Protein AF-W6QEH9-F1 (afdb_monomer)

Foldseek 3Di:
DDDDDDDDPPPVPPPPPPCPVVNVLVCQLPVVCVVVVVVLVVCCVPPVVCSVVSVVVSVVVSVVSSVVVVVVVVVVVVVVVVVVVVVVVVVVVVVVVVVVVVVPDVVVVPPPDDDDDDDDDDDDDD

Secondary structure (DSSP, 8-state):
-----------------PPPHHHHHHHHHHTTTHHHHHHHHHHHHH-TTTHHHHHHHHHHHHHHHHHHHHHHHHHHHHHHHHHHHHHHHHHHHHHHHHHHHHHT-GGGTTSS--------------

Nearest PDB structures (foldseek):
  6pqv-assembly1_S  TM=7.126E-01  e=3.609E+00  Escherichia coli
  6wnq-assembly1_S  TM=7.109E-01  e=4.399E+00  Escherichia coli
  6oqv-assembly1_S  TM=6.768E-01  e=6.120E+00  Escherichia coli
  8dbp-assembly1_S  TM=7.067E-01  e=6.538E+00  Escherichia coli

pLDDT: mean 73.91, std 20.24, range [36.34, 98.0]

Sequence (126 aa):
MDSLNSSLDQEKQGEQSCPSIEVIRYALATEPFQPILKVLADLERDDPKFLFPAARLVGFYRRLWESCVSKHIDLQKIEQSNEILKEAGMYLRKERDGLQLYHNNPNLAGFTDVVREENTTSGDAV

Organism: Penicillium roqueforti (strain FM164) (NCBI:txid1365484)

Structure (mmCIF, N/CA/C/O backbone):
data_AF-W6QEH9-F1
#
_entry.id   AF-W6QEH9-F1
#
loop_
_atom_site.group_PDB
_atom_site.id
_atom_site.type_symbol
_atom_site.label_atom_id
_atom_site.label_alt_id
_atom_site.label_comp_id
_atom_site.label_asym_id
_atom_site.label_entity_id
_atom_site.label_seq_id
_atom_site.pdbx_PDB_ins_code
_atom_site.Cartn_x
_atom_site.Cartn_y
_atom_site.Cartn_z
_atom_site.occupancy
_atom_site.B_iso_or_equiv
_atom_site.auth_seq_id
_atom_site.auth_comp_id
_atom_site.auth_asym_id
_atom_site.auth_atom_id
_atom_site.pdbx_PDB_model_num
ATOM 1 N N . MET A 1 1 ? 11.772 -61.094 22.244 1.00 50.75 1 MET A N 1
ATOM 2 C CA . MET A 1 1 ? 11.442 -60.812 20.835 1.00 50.75 1 MET A CA 1
ATOM 3 C C . MET A 1 1 ? 10.027 -61.340 20.694 1.00 50.75 1 MET A C 1
ATOM 5 O O . MET A 1 1 ? 9.845 -62.515 20.954 1.00 50.75 1 MET A O 1
ATOM 9 N N . ASP A 1 2 ? 8.988 -60.510 20.663 1.00 40.06 2 ASP A N 1
ATOM 10 C CA . ASP A 1 2 ? 8.793 -59.448 19.677 1.00 40.06 2 ASP A CA 1
ATOM 11 C C . ASP A 1 2 ? 8.133 -58.173 20.219 1.00 40.06 2 ASP A C 1
ATOM 13 O O . ASP A 1 2 ? 7.503 -58.147 21.275 1.00 40.06 2 ASP A O 1
ATOM 17 N N . SER A 1 3 ? 8.397 -57.108 19.469 1.00 45.34 3 SER A N 1
ATOM 18 C CA . SER A 1 3 ? 8.263 -55.691 19.776 1.00 45.34 3 SER A CA 1
ATOM 19 C C . SER A 1 3 ? 6.838 -55.183 19.988 1.00 45.34 3 SER A C 1
ATOM 21 O O . SER A 1 3 ? 5.923 -55.473 19.221 1.00 45.34 3 SER A O 1
ATOM 23 N N . LEU A 1 4 ? 6.711 -54.288 20.969 1.00 56.25 4 LEU A N 1
ATOM 24 C CA . LEU A 1 4 ? 5.639 -53.303 21.071 1.00 56.25 4 LEU A CA 1
ATOM 25 C C . LEU A 1 4 ? 5.919 -52.160 20.080 1.00 56.25 4 LEU A C 1
ATOM 27 O O . LEU A 1 4 ? 6.826 -51.365 20.307 1.00 56.25 4 LEU A O 1
ATOM 31 N N . ASN A 1 5 ? 5.123 -52.049 19.021 1.00 49.16 5 ASN A N 1
ATOM 32 C CA . ASN A 1 5 ? 4.934 -50.794 18.284 1.00 49.16 5 ASN A CA 1
ATOM 33 C C . ASN A 1 5 ? 3.529 -50.311 18.681 1.00 49.16 5 ASN A C 1
ATOM 35 O O . ASN A 1 5 ? 2.544 -50.890 18.241 1.00 49.16 5 ASN A O 1
ATOM 39 N N . SER A 1 6 ? 3.348 -49.505 19.729 1.00 47.09 6 SER A N 1
ATOM 40 C CA . SER A 1 6 ? 3.621 -48.064 19.848 1.00 47.09 6 SER A CA 1
ATOM 41 C C . SER A 1 6 ? 3.052 -47.227 18.700 1.00 47.09 6 SER A C 1
ATOM 43 O O . SER A 1 6 ? 3.647 -47.152 17.631 1.00 47.09 6 SER A O 1
ATOM 45 N N . SER A 1 7 ? 1.901 -46.617 19.007 1.00 51.28 7 SER A N 1
ATOM 46 C CA . SER A 1 7 ? 1.403 -45.294 18.605 1.00 51.28 7 SER A CA 1
ATOM 47 C C . SER A 1 7 ? 1.867 -44.752 17.249 1.00 51.28 7 SER A C 1
ATOM 49 O O . SER A 1 7 ? 3.006 -44.323 17.069 1.00 51.28 7 SER A O 1
ATOM 51 N N . LEU A 1 8 ? 0.909 -44.676 16.326 1.00 43.38 8 LEU A N 1
ATOM 52 C CA . LEU A 1 8 ? 0.911 -43.675 15.269 1.00 43.38 8 LEU A CA 1
ATOM 53 C C . LEU A 1 8 ? -0.433 -42.946 15.321 1.00 43.38 8 LEU A C 1
ATOM 55 O O . LEU A 1 8 ? -1.296 -43.130 14.464 1.00 43.38 8 LEU A O 1
ATOM 59 N N . ASP A 1 9 ? -0.609 -42.136 16.361 1.00 40.78 9 ASP A N 1
ATOM 60 C CA . ASP A 1 9 ? -1.584 -41.054 16.333 1.00 40.78 9 ASP A CA 1
ATOM 61 C C . ASP A 1 9 ? -1.123 -40.064 15.258 1.00 40.78 9 ASP A C 1
ATOM 63 O O . ASP A 1 9 ? -0.258 -39.216 15.471 1.00 40.78 9 ASP A O 1
ATOM 67 N N . GLN A 1 10 ? -1.659 -40.216 14.046 1.00 44.00 10 GLN A N 1
ATOM 68 C CA . GLN A 1 10 ? -1.578 -39.181 13.024 1.00 44.00 10 GLN A CA 1
ATOM 69 C C . GLN A 1 10 ? -2.547 -38.058 13.393 1.00 44.00 10 GLN A C 1
ATOM 71 O O . GLN A 1 10 ? -3.592 -37.878 12.769 1.00 44.00 10 GLN A O 1
ATOM 76 N N . GLU A 1 11 ? -2.184 -37.266 14.396 1.00 41.78 11 GLU A N 1
ATOM 77 C CA . GLU A 1 11 ? -2.742 -35.933 14.552 1.00 41.78 11 GLU A CA 1
ATOM 78 C C . GLU A 1 11 ? -2.072 -35.039 13.503 1.00 41.78 11 GLU A C 1
ATOM 80 O O . GLU A 1 11 ? -1.037 -34.407 13.716 1.00 41.78 11 GLU A O 1
ATOM 85 N N . LYS A 1 12 ? -2.636 -35.055 12.292 1.00 44.97 12 LYS A N 1
ATOM 86 C CA . LYS A 1 12 ? -2.311 -34.086 11.250 1.00 44.97 12 LYS A CA 1
ATOM 87 C C . LYS A 1 12 ? -2.861 -32.738 11.715 1.00 44.97 12 LYS A C 1
ATOM 89 O O . LYS A 1 12 ? -3.975 -32.356 11.363 1.00 44.97 12 LYS A O 1
ATOM 94 N N . GLN A 1 13 ? -2.083 -32.026 12.524 1.00 38.41 13 GLN A N 1
ATOM 95 C CA . GLN A 1 13 ? -2.323 -30.616 12.772 1.00 38.41 13 GLN A CA 1
ATOM 96 C C . GLN A 1 13 ? -2.155 -29.893 11.438 1.00 38.41 13 GLN A C 1
ATOM 98 O O . GLN A 1 13 ? -1.055 -29.670 10.937 1.00 38.41 13 GLN A O 1
ATOM 103 N N . GLY A 1 14 ? -3.290 -29.567 10.825 1.00 39.75 14 GLY A N 1
ATOM 104 C CA . GLY A 1 14 ? -3.376 -28.435 9.928 1.00 39.75 14 GLY A CA 1
ATOM 105 C C . GLY A 1 14 ? -3.151 -27.184 10.761 1.00 39.75 14 GLY A C 1
ATOM 106 O O . GLY A 1 14 ? -4.101 -26.474 11.075 1.00 39.75 14 GLY A O 1
ATOM 107 N N . GLU A 1 15 ? -1.898 -26.912 11.120 1.00 44.50 15 GLU A N 1
ATOM 108 C CA . GLU A 1 15 ? -1.474 -25.546 11.369 1.00 44.50 15 GLU A CA 1
ATOM 109 C C . GLU A 1 15 ? -1.628 -24.822 10.032 1.00 44.50 15 GLU A C 1
ATOM 111 O O . GLU A 1 15 ? -0.713 -24.728 9.213 1.00 44.50 15 GLU A O 1
ATOM 116 N N . GLN A 1 16 ? -2.832 -24.302 9.798 1.00 53.97 16 GLN A N 1
ATOM 117 C CA . GLN A 1 16 ? -2.996 -23.096 9.014 1.00 53.97 16 GLN A CA 1
ATOM 118 C C . GLN A 1 16 ? -2.260 -22.012 9.805 1.00 53.97 16 GLN A C 1
ATOM 120 O O . GLN A 1 16 ? -2.852 -21.257 10.572 1.00 53.97 16 GLN A O 1
ATOM 125 N N . SER A 1 17 ? -0.931 -22.016 9.685 1.00 46.88 17 SER A N 1
ATOM 126 C CA . SER A 1 17 ? -0.073 -20.964 10.185 1.00 46.88 17 SER A CA 1
ATOM 127 C C . SER A 1 17 ? -0.605 -19.695 9.544 1.00 46.88 17 SER A C 1
ATOM 129 O O . SER A 1 17 ? -0.523 -19.529 8.323 1.00 46.88 17 SER A O 1
ATOM 131 N N . CYS A 1 18 ? -1.247 -18.844 10.350 1.00 46.81 18 CYS A N 1
ATOM 132 C CA . CYS A 1 18 ? -1.524 -17.477 9.954 1.00 46.81 18 CYS A CA 1
ATOM 133 C C . CYS A 1 18 ? -0.202 -16.953 9.399 1.00 46.81 18 CYS A C 1
ATOM 135 O O . CYS A 1 18 ? 0.772 -16.943 10.161 1.00 46.81 18 CYS A O 1
ATOM 137 N N . PRO A 1 19 ? -0.117 -16.593 8.102 1.00 56.16 19 PRO A N 1
ATOM 138 C CA . PRO A 1 19 ? 1.123 -16.069 7.569 1.00 56.16 19 PRO A CA 1
ATOM 139 C C . PRO A 1 19 ? 1.521 -14.940 8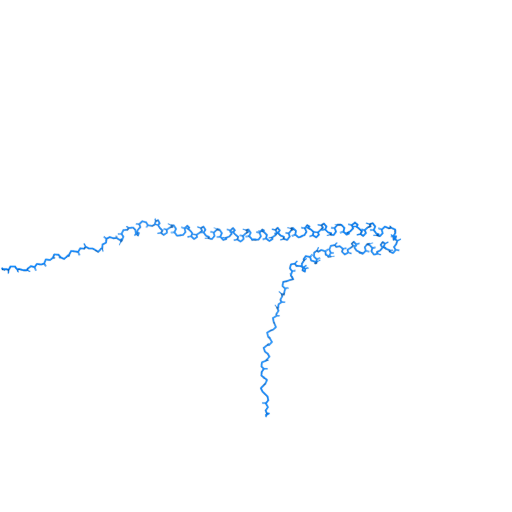.505 1.00 56.16 19 PRO A C 1
ATOM 141 O O . PRO A 1 19 ? 0.701 -14.066 8.808 1.00 56.16 19 PRO A O 1
ATOM 144 N N . SER A 1 20 ? 2.725 -15.038 9.072 1.00 68.94 20 SER A N 1
ATOM 145 C CA . SER A 1 20 ? 3.173 -14.061 10.054 1.00 68.94 20 SER A CA 1
ATOM 146 C C . SER A 1 20 ? 2.953 -12.667 9.461 1.00 68.94 20 SER A C 1
ATOM 148 O O . SER A 1 20 ? 3.039 -12.477 8.245 1.00 68.94 20 SER A O 1
ATOM 150 N N . ILE A 1 21 ? 2.641 -11.667 10.290 1.00 64.94 21 ILE A N 1
ATOM 151 C CA . ILE A 1 21 ? 2.417 -10.287 9.812 1.00 64.94 21 ILE A CA 1
ATOM 152 C C . ILE A 1 21 ? 3.577 -9.831 8.902 1.00 64.94 21 ILE A C 1
ATOM 154 O O . ILE A 1 21 ? 3.403 -9.012 8.010 1.00 64.94 21 ILE A O 1
ATOM 158 N N . GLU A 1 22 ? 4.773 -10.381 9.098 1.00 65.25 22 GLU A N 1
ATOM 159 C CA . GLU A 1 22 ? 5.947 -10.200 8.250 1.00 65.25 22 GLU A CA 1
ATOM 160 C C . GLU A 1 22 ? 5.823 -10.805 6.843 1.00 65.25 22 GLU A C 1
ATOM 162 O O . GLU A 1 22 ? 6.160 -10.128 5.878 1.00 65.25 22 GLU A O 1
ATOM 167 N N . VAL A 1 23 ? 5.259 -12.006 6.701 1.00 70.12 23 VAL A N 1
ATOM 168 C CA . VAL A 1 23 ? 4.935 -12.623 5.402 1.00 70.12 23 VAL A CA 1
ATOM 169 C C . VAL A 1 23 ? 3.852 -11.830 4.671 1.00 70.12 23 VAL A C 1
ATOM 171 O O . VAL A 1 23 ? 3.992 -11.575 3.477 1.00 70.12 23 VAL A O 1
ATOM 174 N N . ILE A 1 24 ? 2.817 -11.363 5.378 1.00 69.19 24 ILE A N 1
ATOM 175 C CA . ILE A 1 24 ? 1.772 -10.505 4.790 1.00 69.19 24 ILE A CA 1
ATOM 176 C C . ILE A 1 24 ? 2.375 -9.166 4.340 1.00 69.19 24 ILE A C 1
ATOM 178 O O . ILE A 1 24 ? 2.141 -8.729 3.215 1.00 69.19 24 ILE A O 1
ATOM 182 N N . ARG A 1 25 ? 3.211 -8.535 5.177 1.00 66.12 25 ARG A N 1
ATOM 183 C CA . ARG A 1 25 ? 3.943 -7.304 4.825 1.00 66.12 25 ARG 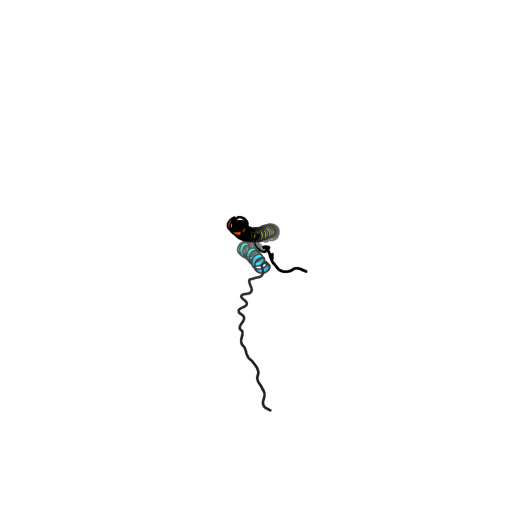A CA 1
ATOM 184 C C . ARG A 1 25 ? 4.829 -7.501 3.601 1.00 66.12 25 ARG A C 1
ATOM 186 O O . ARG A 1 25 ? 4.840 -6.643 2.726 1.00 66.12 25 ARG A O 1
ATOM 193 N N . TYR A 1 26 ? 5.552 -8.615 3.532 1.00 68.31 26 TYR A N 1
ATOM 194 C CA . TYR A 1 26 ? 6.443 -8.921 2.420 1.00 68.31 26 TYR A CA 1
ATOM 195 C C . TYR A 1 26 ? 5.671 -9.179 1.120 1.00 68.31 26 TYR A C 1
ATOM 197 O O . TYR A 1 26 ? 6.030 -8.622 0.083 1.00 68.31 26 TYR A O 1
ATOM 205 N N . ALA A 1 27 ? 4.582 -9.950 1.168 1.00 66.31 27 ALA A N 1
ATOM 206 C CA . ALA A 1 27 ? 3.721 -10.199 0.012 1.00 66.31 27 ALA A CA 1
ATOM 207 C C . ALA A 1 27 ? 3.111 -8.891 -0.524 1.00 66.31 27 ALA A C 1
ATOM 209 O O . ALA A 1 27 ? 3.294 -8.557 -1.693 1.00 66.31 27 ALA A O 1
ATOM 210 N N . LEU A 1 28 ? 2.523 -8.075 0.359 1.00 63.53 28 LEU A N 1
ATOM 211 C CA . LEU A 1 28 ? 1.969 -6.760 0.013 1.00 63.53 28 LEU A CA 1
ATOM 212 C C . LEU A 1 28 ? 3.029 -5.749 -0.461 1.00 63.53 28 LEU A C 1
ATOM 214 O O . LEU A 1 28 ? 2.694 -4.760 -1.111 1.00 63.53 28 LEU A O 1
ATOM 218 N N . ALA A 1 29 ? 4.303 -5.950 -0.123 1.00 64.50 29 ALA A N 1
ATOM 219 C CA . ALA A 1 29 ? 5.404 -5.092 -0.557 1.00 64.50 29 ALA A CA 1
ATOM 220 C C . ALA A 1 29 ? 6.039 -5.536 -1.882 1.00 64.50 29 ALA A C 1
ATOM 222 O O . ALA A 1 29 ? 6.661 -4.718 -2.555 1.00 64.50 29 ALA A O 1
ATOM 223 N N . THR A 1 30 ? 5.914 -6.808 -2.265 1.00 66.88 30 THR A N 1
ATOM 224 C CA . THR A 1 30 ? 6.609 -7.374 -3.435 1.00 66.88 30 THR A CA 1
ATOM 225 C C . THR A 1 30 ? 5.691 -7.647 -4.619 1.00 66.88 30 THR A C 1
ATOM 227 O O . THR A 1 30 ? 6.134 -7.499 -5.759 1.00 66.88 30 THR A O 1
ATOM 230 N N . GLU A 1 31 ? 4.421 -7.976 -4.384 1.00 76.06 31 GLU A N 1
ATOM 231 C CA . GLU A 1 31 ? 3.412 -8.177 -5.430 1.00 76.06 31 GLU A CA 1
ATOM 232 C C . GLU A 1 31 ? 3.139 -6.906 -6.267 1.00 76.06 31 GLU A C 1
ATOM 234 O O . GLU A 1 31 ? 3.183 -6.994 -7.498 1.00 76.06 31 GLU A O 1
ATOM 239 N N . PRO A 1 32 ? 2.982 -5.695 -5.683 1.00 78.62 32 PRO A N 1
ATOM 240 C CA . PRO A 1 32 ? 2.647 -4.493 -6.460 1.00 78.62 32 PRO A CA 1
ATOM 241 C C . PRO A 1 32 ? 3.772 -4.031 -7.391 1.00 78.62 32 PRO A C 1
ATOM 243 O O . PRO A 1 32 ? 3.538 -3.301 -8.353 1.00 78.62 32 PRO A O 1
ATOM 246 N N . PHE A 1 33 ? 5.009 -4.437 -7.099 1.00 85.88 33 PHE A N 1
ATOM 247 C CA . PHE A 1 33 ? 6.201 -3.981 -7.808 1.00 85.88 33 PHE A CA 1
ATOM 248 C C . PHE A 1 33 ? 6.622 -4.924 -8.937 1.00 85.88 33 PHE A C 1
ATOM 250 O O . PHE A 1 33 ? 7.469 -4.540 -9.741 1.00 85.88 33 PHE A O 1
ATOM 257 N N . GLN A 1 34 ? 6.021 -6.114 -9.062 1.00 89.12 34 GLN A N 1
ATOM 258 C CA . GLN A 1 34 ? 6.356 -7.071 -10.128 1.00 89.12 34 GLN A CA 1
ATOM 259 C C . GLN A 1 34 ? 6.339 -6.452 -11.540 1.00 89.12 34 GLN A C 1
ATOM 261 O O . GLN A 1 34 ? 7.306 -6.657 -12.280 1.00 89.12 34 GLN A O 1
ATOM 266 N N . PRO A 1 35 ? 5.334 -5.638 -11.931 1.00 91.69 35 PRO A N 1
ATOM 267 C CA . PRO A 1 35 ? 5.320 -5.025 -13.259 1.00 91.69 35 PRO A CA 1
ATOM 268 C C . PRO A 1 35 ? 6.493 -4.065 -13.474 1.00 91.69 35 PR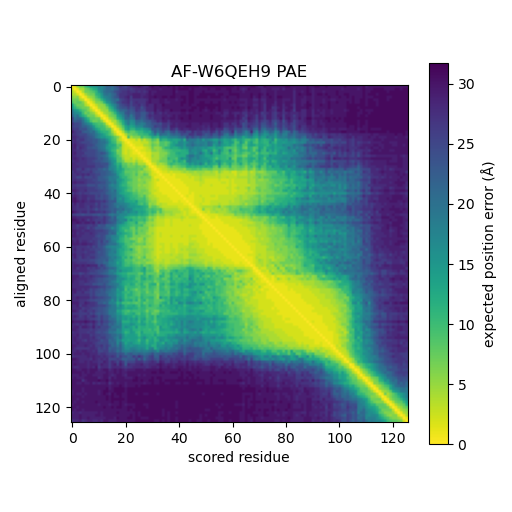O A C 1
ATOM 270 O O . PRO A 1 35 ? 7.112 -4.066 -14.533 1.00 91.69 35 PRO A O 1
ATOM 273 N N . ILE A 1 36 ? 6.835 -3.271 -12.456 1.00 89.94 36 ILE A N 1
ATOM 274 C CA . ILE A 1 36 ? 7.905 -2.272 -12.547 1.00 89.94 36 ILE A CA 1
ATOM 275 C C . ILE A 1 36 ? 9.282 -2.937 -12.599 1.00 89.94 36 ILE A C 1
ATOM 277 O O . ILE A 1 36 ? 10.162 -2.467 -13.311 1.00 89.94 36 ILE A O 1
ATOM 281 N N . LEU A 1 37 ? 9.461 -4.058 -11.894 1.00 89.06 37 LEU A N 1
ATOM 282 C CA . LEU A 1 37 ? 10.690 -4.848 -11.941 1.00 89.06 37 LEU A CA 1
ATOM 283 C C . LEU A 1 37 ? 10.900 -5.463 -13.326 1.00 89.06 37 LEU A C 1
ATOM 285 O O . LEU A 1 37 ? 12.021 -5.464 -13.827 1.00 89.06 37 LEU A O 1
ATOM 289 N N . LYS A 1 38 ? 9.821 -5.913 -13.975 1.00 91.81 38 LYS A N 1
ATOM 290 C CA . LYS A 1 38 ? 9.874 -6.384 -15.361 1.00 91.81 38 LYS A CA 1
ATOM 291 C C . LYS A 1 38 ? 10.260 -5.262 -16.329 1.00 91.81 38 LYS A C 1
ATOM 293 O O . LYS A 1 38 ? 11.150 -5.458 -17.144 1.00 91.81 38 LYS A O 1
ATOM 298 N N . VAL A 1 39 ? 9.669 -4.074 -16.177 1.00 91.81 39 VAL A N 1
ATOM 299 C CA . VAL A 1 39 ? 10.031 -2.894 -16.984 1.00 91.81 39 VAL A CA 1
ATOM 300 C C . VAL A 1 39 ? 11.497 -2.504 -16.785 1.00 91.81 39 VAL A C 1
ATOM 302 O O . VAL A 1 39 ? 12.155 -2.129 -17.748 1.00 91.81 39 VAL A O 1
ATOM 305 N N . LEU A 1 40 ? 12.038 -2.612 -15.567 1.00 92.31 40 LEU A N 1
ATOM 306 C CA . LEU A 1 40 ? 13.464 -2.376 -15.323 1.00 92.31 40 LEU A CA 1
ATOM 307 C C . LEU A 1 40 ? 14.356 -3.416 -16.016 1.00 92.31 40 LEU A C 1
ATOM 309 O O . LEU A 1 40 ? 15.393 -3.038 -16.550 1.00 92.31 40 LEU A O 1
ATOM 313 N N . ALA A 1 41 ? 13.954 -4.689 -16.039 1.00 91.81 41 ALA A N 1
ATOM 314 C CA . ALA A 1 41 ? 14.687 -5.739 -16.749 1.00 91.81 41 ALA A CA 1
ATOM 315 C C . ALA A 1 41 ? 14.651 -5.542 -18.277 1.00 91.81 41 ALA A C 1
ATOM 317 O O . ALA A 1 41 ? 15.664 -5.720 -18.950 1.00 91.81 41 ALA A O 1
ATOM 318 N N . ASP A 1 42 ? 13.508 -5.121 -18.824 1.00 93.69 42 ASP A N 1
ATOM 319 C CA . ASP A 1 42 ? 13.389 -4.769 -20.243 1.00 93.69 42 ASP A CA 1
ATOM 320 C C . ASP A 1 42 ? 14.235 -3.519 -20.569 1.00 93.69 42 ASP A C 1
ATOM 322 O O . ASP A 1 42 ? 14.949 -3.489 -21.569 1.00 93.69 42 ASP A O 1
ATOM 326 N N . LEU A 1 43 ? 14.246 -2.521 -19.677 1.00 92.81 43 LEU A N 1
ATOM 327 C CA . LEU A 1 43 ? 15.055 -1.305 -19.807 1.00 92.81 43 LEU A CA 1
ATOM 328 C C . LEU A 1 43 ? 16.564 -1.583 -19.743 1.00 92.81 43 LEU A C 1
ATOM 330 O O . LEU A 1 43 ? 17.323 -0.948 -20.468 1.00 92.81 43 LEU A O 1
ATOM 334 N N . GLU A 1 44 ? 17.014 -2.528 -18.914 1.00 91.44 44 GLU A N 1
ATOM 335 C CA . GLU A 1 44 ? 18.415 -2.972 -18.882 1.00 91.44 44 GLU A CA 1
ATOM 336 C C . GLU A 1 44 ? 18.878 -3.503 -20.245 1.00 91.44 44 GLU A C 1
ATOM 338 O O . GLU A 1 44 ? 20.016 -3.254 -20.650 1.00 91.44 44 GLU A O 1
ATOM 343 N N . ARG A 1 45 ? 17.989 -4.193 -20.969 1.00 91.69 45 ARG A N 1
ATOM 344 C CA . ARG A 1 45 ? 18.277 -4.760 -22.289 1.00 91.69 45 ARG A CA 1
ATOM 345 C C . ARG A 1 45 ? 18.179 -3.726 -23.413 1.00 91.69 45 ARG A C 1
ATOM 347 O O . ARG A 1 45 ? 19.008 -3.748 -24.320 1.00 91.69 45 ARG A O 1
ATOM 354 N N . ASP A 1 46 ? 17.168 -2.862 -23.366 1.00 92.19 46 ASP A N 1
ATOM 355 C CA . ASP A 1 46 ? 16.806 -1.994 -24.489 1.00 92.19 46 ASP A CA 1
ATOM 356 C C . ASP A 1 46 ? 17.470 -0.599 -24.403 1.00 92.19 46 ASP A C 1
ATOM 358 O O . ASP A 1 46 ? 17.857 -0.045 -25.432 1.00 92.19 46 ASP A O 1
ATOM 362 N N . ASP A 1 47 ? 17.652 -0.034 -23.199 1.00 90.25 47 ASP A N 1
ATOM 363 C CA . ASP A 1 47 ? 18.350 1.245 -22.978 1.00 90.25 47 ASP A CA 1
ATOM 364 C C . ASP A 1 47 ? 19.003 1.328 -21.573 1.00 90.25 47 ASP A C 1
ATOM 366 O O . ASP A 1 47 ? 18.469 1.951 -20.638 1.00 90.25 47 ASP A O 1
ATOM 370 N N . PRO A 1 48 ? 20.206 0.746 -21.398 1.00 89.06 48 PRO A N 1
ATOM 371 C CA . PRO A 1 48 ? 20.860 0.648 -20.092 1.00 89.06 48 PRO A CA 1
ATOM 372 C C . PRO A 1 48 ? 21.265 2.007 -19.500 1.00 89.06 48 PRO A C 1
ATOM 374 O O . PRO A 1 48 ? 21.584 2.094 -18.311 1.00 89.06 48 PR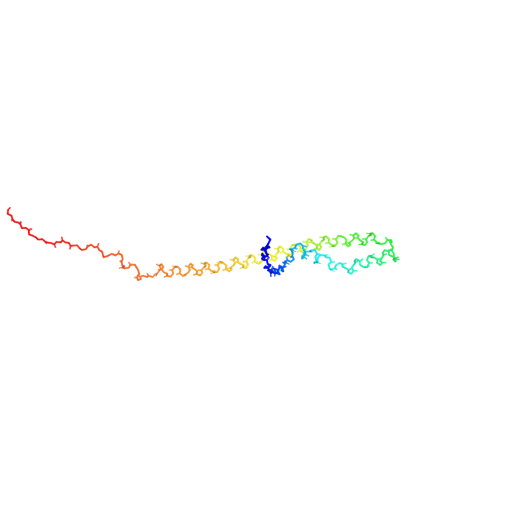O A O 1
ATOM 377 N N . LYS A 1 49 ? 21.230 3.096 -20.281 1.00 92.62 49 LYS A N 1
ATOM 378 C CA . LYS A 1 49 ? 21.602 4.441 -19.819 1.00 92.62 49 LYS A CA 1
ATOM 379 C C . LYS A 1 49 ? 20.692 4.941 -18.695 1.00 92.62 49 LYS A C 1
ATOM 381 O O . LYS A 1 49 ? 21.138 5.703 -17.834 1.00 92.62 49 LYS A O 1
ATOM 386 N N . PHE A 1 50 ? 19.430 4.513 -18.692 1.00 88.38 50 PHE A N 1
ATOM 387 C CA . PHE A 1 50 ? 18.429 4.948 -17.717 1.00 88.38 50 PHE A CA 1
ATOM 388 C C . PHE A 1 50 ? 18.151 3.928 -16.616 1.00 88.38 50 PHE A C 1
ATOM 390 O O . PHE A 1 50 ? 17.469 4.272 -15.648 1.00 88.38 50 PHE A O 1
ATOM 397 N N . LEU A 1 51 ? 18.716 2.722 -16.706 1.00 92.50 51 LEU A N 1
ATOM 398 C CA . LEU A 1 51 ? 18.498 1.656 -15.731 1.00 92.50 51 LEU A CA 1
ATOM 399 C C . LEU A 1 51 ? 18.800 2.118 -14.306 1.00 92.50 51 LEU A C 1
ATOM 401 O O . LEU A 1 51 ? 17.968 1.975 -13.415 1.00 92.50 51 LEU A O 1
ATOM 405 N N . PHE A 1 52 ? 19.973 2.712 -14.085 1.00 90.75 52 PHE A N 1
ATOM 406 C CA . PHE A 1 52 ? 20.386 3.122 -12.746 1.00 90.75 52 PHE A CA 1
ATOM 407 C C . PHE A 1 52 ? 19.511 4.256 -12.167 1.00 90.75 52 PHE A C 1
ATOM 409 O O . PHE A 1 52 ? 19.028 4.110 -11.040 1.00 90.75 52 PHE A O 1
ATOM 416 N N . PRO A 1 53 ? 19.227 5.355 -12.899 1.00 93.62 53 PRO A N 1
ATOM 417 C CA . PRO A 1 53 ? 18.243 6.349 -12.465 1.00 93.62 53 PRO A CA 1
ATOM 418 C C . PRO A 1 53 ? 16.850 5.767 -12.179 1.00 93.62 53 PRO A C 1
ATOM 420 O O . PRO A 1 53 ? 16.253 6.095 -11.151 1.00 93.62 53 PRO A O 1
ATOM 423 N N . ALA A 1 54 ? 16.347 4.884 -13.046 1.00 92.38 54 ALA A N 1
ATOM 424 C CA . ALA A 1 54 ? 15.027 4.278 -12.904 1.00 92.38 54 ALA A CA 1
ATOM 425 C C . ALA A 1 54 ? 14.966 3.325 -11.700 1.00 92.38 54 ALA A C 1
ATOM 427 O O . ALA A 1 54 ? 14.072 3.442 -10.861 1.00 92.38 54 ALA A O 1
ATOM 428 N N . ALA A 1 55 ? 15.960 2.450 -11.542 1.00 92.56 55 ALA A N 1
ATOM 429 C CA . ALA A 1 55 ? 16.074 1.544 -10.402 1.00 92.56 55 ALA A CA 1
ATOM 430 C C . ALA A 1 55 ? 16.194 2.312 -9.078 1.00 92.56 55 ALA A C 1
ATOM 432 O O . ALA A 1 55 ? 15.575 1.940 -8.079 1.00 92.56 55 ALA A O 1
ATOM 433 N N . ARG A 1 56 ? 16.930 3.432 -9.067 1.00 94.75 56 ARG A N 1
ATOM 434 C CA . ARG A 1 56 ? 17.036 4.306 -7.892 1.00 94.75 56 ARG A CA 1
ATOM 435 C C . ARG A 1 56 ? 15.683 4.915 -7.515 1.00 94.75 56 ARG A C 1
ATOM 437 O O . ARG A 1 56 ? 15.347 4.941 -6.331 1.00 94.75 56 ARG A O 1
ATOM 444 N N . LEU A 1 57 ? 14.902 5.370 -8.495 1.00 94.00 57 LEU A N 1
ATOM 445 C CA . LEU A 1 57 ? 13.558 5.906 -8.264 1.00 94.00 57 LEU A CA 1
ATOM 446 C C . LEU A 1 57 ? 12.603 4.833 -7.723 1.00 94.00 57 LEU A C 1
ATOM 448 O O . LEU A 1 57 ? 11.937 5.057 -6.712 1.00 94.00 57 LEU A O 1
ATOM 452 N N . VAL A 1 58 ? 12.591 3.652 -8.346 1.00 91.50 58 VAL A N 1
ATOM 453 C CA . VAL A 1 58 ? 11.795 2.501 -7.892 1.00 91.50 58 VAL A CA 1
ATOM 454 C C . VAL A 1 58 ? 12.172 2.107 -6.463 1.00 91.50 58 VAL A C 1
ATOM 456 O O . VAL A 1 58 ? 11.293 1.864 -5.638 1.00 91.50 58 VAL A O 1
ATOM 459 N N . GLY A 1 59 ? 13.465 2.125 -6.127 1.00 91.38 59 GLY A N 1
ATOM 460 C CA . GLY A 1 59 ? 13.951 1.868 -4.773 1.00 91.38 59 GLY A CA 1
ATOM 461 C C . GLY A 1 59 ? 13.439 2.874 -3.735 1.00 91.38 59 GLY A C 1
ATOM 462 O O . GLY A 1 59 ? 13.071 2.474 -2.628 1.00 91.38 59 GLY A O 1
ATOM 463 N N . PHE A 1 60 ? 13.361 4.166 -4.074 1.00 92.38 60 PHE A N 1
ATOM 464 C CA . PHE A 1 60 ? 12.764 5.173 -3.187 1.00 92.38 60 PHE A CA 1
ATOM 465 C C . PHE A 1 60 ? 11.263 4.959 -3.002 1.00 92.38 60 PHE A C 1
ATOM 467 O O . PHE A 1 60 ? 10.776 4.991 -1.870 1.00 92.38 60 PHE A O 1
ATOM 474 N N . TYR A 1 61 ? 10.541 4.701 -4.093 1.00 90.38 61 TYR A N 1
ATO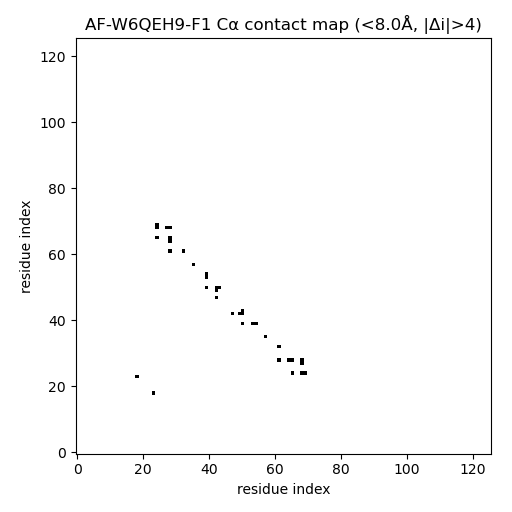M 475 C CA . TYR A 1 61 ? 9.101 4.468 -4.039 1.00 90.38 61 TYR A CA 1
ATOM 476 C C . TYR A 1 61 ? 8.758 3.219 -3.219 1.00 90.38 61 TYR A C 1
ATOM 478 O O . TYR A 1 61 ? 7.863 3.263 -2.378 1.00 90.38 61 TYR A O 1
ATOM 486 N N . ARG A 1 62 ? 9.536 2.141 -3.366 1.00 88.75 62 ARG A N 1
ATOM 487 C CA . ARG A 1 62 ? 9.375 0.921 -2.569 1.00 88.75 62 ARG A CA 1
ATOM 488 C C . ARG A 1 62 ? 9.511 1.177 -1.068 1.00 88.75 62 ARG A C 1
ATOM 490 O O . ARG A 1 62 ? 8.660 0.747 -0.299 1.00 88.75 62 ARG A O 1
ATOM 497 N N . ARG A 1 63 ? 10.533 1.926 -0.647 1.00 88.75 63 ARG A N 1
ATOM 498 C CA . ARG A 1 63 ? 10.734 2.266 0.775 1.00 88.75 63 ARG A CA 1
ATOM 499 C C . ARG A 1 63 ? 9.602 3.130 1.335 1.00 88.75 63 ARG A C 1
ATOM 501 O O . ARG A 1 63 ? 9.190 2.943 2.477 1.00 88.75 63 ARG A O 1
ATOM 508 N N . LEU A 1 64 ? 9.093 4.072 0.537 1.00 87.56 64 LEU A N 1
ATOM 509 C CA . LEU A 1 64 ? 7.935 4.888 0.909 1.00 87.56 64 LEU A CA 1
ATOM 510 C C . LEU A 1 64 ? 6.677 4.027 1.062 1.00 87.56 64 LEU A C 1
ATOM 512 O O . LEU A 1 64 ? 5.982 4.143 2.068 1.00 87.56 64 LEU A O 1
ATOM 516 N N . TRP A 1 65 ? 6.423 3.130 0.108 1.00 85.81 65 TRP A N 1
ATOM 517 C CA . TRP A 1 65 ? 5.316 2.178 0.166 1.00 85.81 65 TRP A CA 1
ATOM 518 C C . TRP A 1 65 ? 5.382 1.296 1.414 1.00 85.81 65 TRP A C 1
ATOM 520 O O . TRP A 1 65 ? 4.412 1.230 2.163 1.00 85.81 65 TRP A O 1
ATOM 530 N N . GLU A 1 66 ? 6.537 0.687 1.695 1.00 83.56 66 GLU A N 1
ATOM 531 C CA . GLU A 1 66 ? 6.749 -0.148 2.885 1.00 83.56 66 GLU A CA 1
ATOM 532 C C . GLU A 1 66 ? 6.481 0.631 4.188 1.00 83.56 66 GLU A C 1
ATOM 534 O O . GLU A 1 66 ? 5.843 0.109 5.106 1.00 83.56 66 GLU A O 1
ATOM 539 N N . SER A 1 67 ? 6.873 1.911 4.253 1.00 84.44 67 SER A N 1
ATOM 540 C CA . SER A 1 67 ? 6.559 2.787 5.392 1.00 84.44 67 SER A CA 1
ATOM 541 C C . SER A 1 67 ? 5.055 3.052 5.536 1.00 84.44 67 SER A C 1
ATOM 543 O O . SER A 1 67 ? 4.523 3.018 6.648 1.00 84.44 67 SER A O 1
ATOM 545 N N . CYS A 1 68 ? 4.352 3.290 4.427 1.00 82.56 68 CYS A N 1
ATOM 546 C CA . CYS A 1 68 ? 2.908 3.524 4.422 1.00 82.56 68 CYS A CA 1
ATOM 547 C C . CYS A 1 68 ? 2.109 2.264 4.790 1.00 82.56 68 CYS A C 1
ATOM 549 O O . CYS A 1 68 ? 1.181 2.348 5.594 1.00 82.56 68 CYS A O 1
ATOM 551 N N . VAL A 1 69 ? 2.487 1.096 4.262 1.00 81.19 69 VAL A N 1
ATOM 552 C CA . VAL A 1 69 ? 1.837 -0.189 4.572 1.00 81.19 69 VAL A CA 1
ATOM 553 C C . VAL A 1 69 ? 2.034 -0.562 6.040 1.00 81.19 69 VAL A C 1
ATOM 555 O O . VAL A 1 69 ? 1.086 -1.008 6.684 1.00 81.19 69 VAL A O 1
ATOM 558 N N . SER A 1 70 ? 3.221 -0.318 6.610 1.00 76.88 70 SER A N 1
ATOM 559 C CA . SER A 1 70 ? 3.451 -0.550 8.042 1.00 76.88 70 SER A CA 1
ATOM 560 C C . SER A 1 70 ? 2.505 0.287 8.905 1.00 76.88 70 SER A C 1
ATOM 562 O O . SER A 1 70 ? 1.829 -0.260 9.772 1.00 76.88 70 SER A O 1
ATOM 564 N N . LYS A 1 71 ? 2.384 1.591 8.617 1.00 80.88 71 LYS A N 1
ATOM 565 C CA . LYS A 1 71 ? 1.454 2.480 9.334 1.00 80.88 71 LYS A CA 1
ATOM 566 C C . LYS A 1 71 ? -0.000 2.042 9.180 1.00 80.88 71 LYS A C 1
ATOM 568 O O . LYS A 1 71 ? -0.763 2.163 10.129 1.00 80.88 71 LYS A O 1
ATOM 573 N N . HIS A 1 72 ? -0.389 1.540 8.007 1.00 83.00 72 HIS A N 1
ATOM 574 C CA . HIS A 1 72 ? -1.746 1.043 7.779 1.00 83.00 72 HIS A CA 1
ATOM 575 C C . HIS A 1 72 ? -2.066 -0.176 8.653 1.00 83.00 72 HIS A C 1
ATOM 577 O O . HIS A 1 72 ? -3.130 -0.226 9.265 1.00 83.00 72 HIS A O 1
ATOM 583 N N . ILE A 1 73 ? -1.133 -1.127 8.759 1.00 82.06 73 ILE A N 1
ATOM 584 C CA . ILE A 1 73 ? -1.292 -2.308 9.620 1.00 82.06 73 ILE A CA 1
ATOM 585 C C . ILE A 1 73 ? -1.371 -1.899 11.092 1.00 82.06 73 ILE A C 1
ATOM 587 O O . ILE A 1 73 ? -2.218 -2.410 11.822 1.00 82.06 73 ILE A O 1
ATOM 591 N N . ASP A 1 74 ? -0.524 -0.967 11.532 1.00 86.44 74 ASP A N 1
ATOM 592 C CA . ASP A 1 74 ? -0.568 -0.464 12.907 1.00 86.44 74 ASP A CA 1
ATOM 593 C C . ASP A 1 74 ? -1.897 0.242 13.201 1.00 86.44 74 ASP A C 1
ATOM 595 O O . ASP A 1 74 ? -2.499 0.014 14.248 1.00 86.44 74 ASP A O 1
ATOM 599 N N . LEU A 1 75 ? -2.406 1.028 12.248 1.00 88.19 75 LEU A N 1
ATOM 600 C CA . LEU A 1 75 ? -3.700 1.690 12.375 1.00 88.19 75 LEU A CA 1
ATOM 601 C C . LEU A 1 75 ? -4.850 0.677 12.464 1.00 88.19 75 LEU A C 1
ATOM 603 O O . LEU A 1 75 ? -5.714 0.828 13.323 1.00 88.19 75 LEU A O 1
ATOM 607 N N . GLN A 1 76 ? -4.836 -0.387 11.652 1.00 89.62 76 GLN A N 1
ATOM 608 C CA . GLN A 1 76 ? -5.834 -1.457 11.754 1.00 89.62 76 GLN A CA 1
ATOM 609 C C . GLN A 1 76 ? -5.787 -2.176 13.105 1.00 89.62 76 GLN A C 1
ATOM 611 O O . GLN A 1 76 ? -6.834 -2.452 13.683 1.00 89.62 76 GLN A O 1
ATOM 616 N N . LYS A 1 77 ? -4.592 -2.455 13.637 1.00 92.12 77 LYS A N 1
ATOM 617 C CA . LYS A 1 77 ? -4.446 -3.071 14.966 1.00 92.12 77 LYS A CA 1
ATOM 618 C C . LYS A 1 77 ? -4.979 -2.170 16.077 1.00 92.12 77 LYS A C 1
ATOM 620 O O . LYS A 1 77 ? -5.639 -2.658 16.993 1.00 92.12 77 LYS A O 1
ATOM 625 N N . ILE A 1 78 ? -4.688 -0.871 16.005 1.00 93.88 78 ILE A N 1
ATOM 626 C CA . ILE A 1 78 ? -5.202 0.116 16.961 1.00 93.88 78 ILE A CA 1
ATOM 627 C C . ILE A 1 78 ? -6.728 0.159 16.893 1.00 93.88 78 ILE A C 1
ATOM 629 O O . ILE A 1 78 ? -7.370 0.103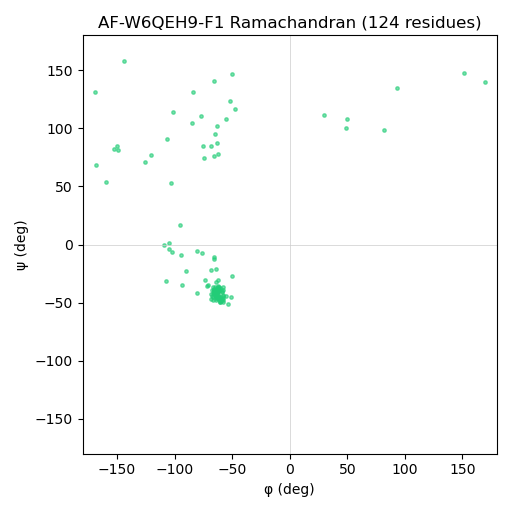 17.938 1.00 93.88 78 ILE A O 1
ATOM 633 N N . GLU A 1 79 ? -7.302 0.197 15.692 1.00 95.00 79 GLU A N 1
ATOM 634 C CA . GLU A 1 79 ? -8.754 0.229 15.511 1.00 95.00 79 GLU A CA 1
ATOM 635 C C . GLU A 1 79 ? -9.423 -1.030 16.077 1.00 95.00 79 GLU A C 1
ATOM 637 O O . GLU A 1 79 ? -10.362 -0.927 16.860 1.00 95.00 79 GLU A O 1
ATOM 642 N N . GLN A 1 80 ? -8.885 -2.218 15.787 1.00 96.12 80 GLN A N 1
ATOM 643 C CA . GLN A 1 80 ? -9.383 -3.479 16.353 1.00 96.12 80 GLN A CA 1
ATOM 644 C C . GLN A 1 80 ? -9.341 -3.487 17.886 1.00 96.12 80 GLN A C 1
ATOM 646 O O . GLN A 1 80 ? -10.313 -3.868 18.534 1.00 96.12 80 GLN A O 1
ATOM 651 N N . SER A 1 81 ? -8.228 -3.043 18.474 1.00 95.12 81 SER A N 1
ATOM 652 C CA . SER A 1 81 ? -8.090 -2.934 19.931 1.00 95.12 81 SER A CA 1
ATOM 653 C C . SER A 1 81 ? -9.103 -1.951 20.527 1.00 95.12 81 SER A C 1
ATOM 655 O O . SER A 1 81 ? -9.698 -2.215 21.571 1.00 95.12 81 SER A O 1
ATOM 657 N N . ASN A 1 82 ? -9.345 -0.832 19.841 1.00 97.06 82 ASN A N 1
ATOM 658 C CA . ASN A 1 82 ? -10.308 0.178 20.261 1.00 97.06 82 ASN A CA 1
ATOM 659 C C . ASN A 1 82 ? -11.748 -0.359 20.236 1.00 97.06 82 ASN A C 1
ATOM 661 O O . ASN A 1 82 ? -12.508 -0.114 21.169 1.00 97.06 82 ASN A O 1
ATOM 665 N N . GLU A 1 83 ? -12.114 -1.143 19.222 1.00 98.00 83 GLU A N 1
ATOM 666 C CA . GLU A 1 83 ? -13.428 -1.793 19.161 1.00 98.00 83 GLU A CA 1
ATOM 667 C C . GLU A 1 83 ? -13.626 -2.809 20.293 1.00 98.00 83 GLU A C 1
ATOM 669 O O . GLU A 1 83 ? -14.642 -2.757 20.989 1.00 98.00 83 GLU A O 1
ATOM 674 N N . ILE A 1 84 ? -12.622 -3.648 20.573 1.00 97.06 84 ILE A N 1
ATOM 675 C CA . ILE A 1 84 ? -12.652 -4.570 21.723 1.00 97.06 84 ILE A CA 1
ATOM 676 C C . ILE A 1 84 ? -12.825 -3.790 23.033 1.00 97.06 84 ILE A C 1
ATOM 678 O O . ILE A 1 84 ? -13.620 -4.164 23.899 1.00 97.06 84 ILE A O 1
ATOM 682 N N . LEU A 1 85 ? -12.098 -2.680 23.186 1.00 97.50 85 LEU A N 1
ATOM 683 C CA . LEU A 1 85 ? -12.181 -1.840 24.375 1.00 97.50 85 LEU A CA 1
ATOM 684 C C . LEU A 1 85 ? -13.565 -1.193 24.530 1.00 97.50 85 LEU A C 1
ATOM 686 O O . LEU A 1 85 ? -14.096 -1.145 25.643 1.00 97.50 85 LEU A O 1
ATOM 690 N N . LYS A 1 86 ? -14.171 -0.715 23.437 1.00 97.88 86 LYS A N 1
ATOM 691 C CA . LYS A 1 86 ? -15.542 -0.182 23.444 1.00 97.88 86 LYS A CA 1
ATOM 692 C C . LYS A 1 86 ? -16.540 -1.249 23.876 1.00 97.88 86 LYS A C 1
ATOM 694 O O . LYS A 1 86 ? -17.379 -0.968 24.732 1.00 97.88 86 LYS A O 1
ATOM 699 N N . GLU A 1 87 ? -16.435 -2.459 23.337 1.00 98.00 87 GLU A N 1
ATOM 700 C CA . GLU A 1 87 ? -17.316 -3.573 23.691 1.00 98.00 87 GLU A CA 1
ATOM 701 C C . GLU A 1 87 ? -17.188 -3.953 25.173 1.00 98.00 87 GLU A C 1
ATOM 703 O O . GLU A 1 87 ? -18.193 -4.016 25.887 1.00 98.00 87 GLU A O 1
ATOM 708 N N . ALA A 1 88 ? -15.958 -4.085 25.678 1.00 97.31 88 ALA A N 1
ATOM 709 C CA . ALA A 1 88 ? -15.707 -4.316 27.099 1.00 97.31 88 ALA A CA 1
ATOM 710 C C . ALA A 1 88 ? -16.289 -3.189 27.976 1.00 97.31 88 ALA A C 1
ATOM 712 O O . ALA A 1 88 ? -16.900 -3.447 29.015 1.00 97.31 88 ALA A O 1
ATOM 713 N N . GLY A 1 89 ? -16.167 -1.932 27.537 1.00 97.12 89 GLY A N 1
ATOM 714 C CA . GLY A 1 89 ? -16.761 -0.779 28.212 1.00 97.12 89 GLY A CA 1
ATOM 715 C C . GLY A 1 89 ? -18.293 -0.817 28.250 1.00 97.12 89 GLY A C 1
ATOM 716 O O . GLY A 1 89 ? -18.894 -0.456 29.266 1.00 97.12 89 GLY A O 1
ATOM 717 N N . MET A 1 90 ? -18.941 -1.283 27.178 1.00 97.69 90 MET A N 1
ATOM 718 C CA . MET A 1 90 ? -20.392 -1.502 27.160 1.00 97.69 90 MET A CA 1
ATOM 719 C C . MET A 1 90 ? -20.807 -2.614 28.127 1.00 97.69 90 MET A C 1
ATOM 721 O O . MET A 1 90 ? -21.775 -2.443 28.869 1.00 97.69 90 MET A O 1
ATOM 725 N N . TYR A 1 91 ? -20.059 -3.719 28.163 1.00 97.12 91 TYR A N 1
ATOM 726 C CA . TYR A 1 91 ? -20.319 -4.830 29.078 1.00 97.12 91 TYR A CA 1
ATOM 727 C C . TYR A 1 91 ? -20.233 -4.394 30.546 1.00 97.12 91 TYR A C 1
ATOM 729 O O . TYR A 1 91 ? -21.172 -4.596 31.313 1.00 97.12 91 TYR A O 1
ATOM 737 N N . LEU A 1 92 ? -19.154 -3.705 30.929 1.00 96.62 92 LEU A N 1
ATOM 738 C CA . LEU A 1 92 ? -18.980 -3.209 32.297 1.00 96.62 92 LEU A CA 1
ATOM 739 C C . LEU A 1 92 ? -20.063 -2.201 32.696 1.00 96.62 92 LEU A C 1
ATOM 741 O O . LEU A 1 92 ? -20.509 -2.189 33.843 1.00 96.62 92 LEU A O 1
ATOM 745 N N . ARG A 1 93 ? -20.519 -1.365 31.755 1.00 95.81 93 ARG A N 1
ATOM 746 C CA . ARG A 1 93 ? -21.644 -0.453 31.986 1.00 95.81 93 ARG A CA 1
ATOM 747 C C . ARG A 1 93 ? -22.926 -1.223 32.303 1.00 95.81 93 ARG A C 1
ATOM 749 O O . ARG A 1 93 ? -23.613 -0.866 33.254 1.00 95.81 93 ARG A O 1
ATOM 756 N N . LYS A 1 94 ? -23.209 -2.287 31.550 1.00 94.56 94 LYS A N 1
ATOM 757 C CA . LYS A 1 94 ? -24.365 -3.161 31.773 1.00 94.56 94 LYS A CA 1
ATOM 758 C C . LYS A 1 94 ? -24.298 -3.858 33.134 1.00 94.56 94 LYS A C 1
ATOM 760 O O . LYS A 1 94 ? -25.288 -3.842 33.858 1.00 94.56 94 LYS A O 1
ATOM 765 N N . GLU A 1 95 ? -23.140 -4.405 33.502 1.00 93.12 95 GLU A N 1
ATOM 766 C CA . GLU A 1 95 ? -22.929 -5.038 34.813 1.00 93.12 95 GLU A CA 1
ATOM 767 C C . GLU A 1 95 ? -23.116 -4.042 35.964 1.00 93.12 95 GLU A C 1
ATOM 769 O O . GLU A 1 95 ? -23.821 -4.325 36.932 1.00 93.12 95 GLU A O 1
ATOM 774 N N . ARG A 1 96 ? -22.554 -2.832 35.837 1.00 94.38 96 ARG A N 1
ATOM 775 C CA . ARG A 1 96 ? -22.749 -1.746 36.807 1.00 94.38 96 ARG A CA 1
ATOM 776 C C . ARG A 1 96 ? -24.227 -1.392 36.962 1.00 94.38 96 ARG A C 1
ATOM 778 O O . ARG A 1 96 ? -24.694 -1.238 38.086 1.00 94.38 96 ARG A O 1
ATOM 785 N N . ASP A 1 97 ? -24.941 -1.223 35.854 1.00 93.62 97 ASP A N 1
ATOM 786 C CA . ASP A 1 97 ? -26.356 -0.840 35.874 1.00 93.62 97 ASP A CA 1
ATOM 787 C C . ASP A 1 97 ? -27.222 -1.957 36.478 1.00 93.62 97 ASP A C 1
ATOM 789 O O . ASP A 1 97 ? -28.129 -1.676 37.262 1.00 93.62 97 ASP A O 1
ATOM 793 N N . GLY A 1 98 ? -26.878 -3.222 36.209 1.00 89.50 98 GLY A N 1
ATOM 794 C CA . GLY A 1 98 ? -27.462 -4.381 36.881 1.00 89.50 98 GLY A CA 1
ATOM 795 C C . GLY A 1 98 ? -27.218 -4.365 38.391 1.00 89.50 98 GLY A C 1
ATOM 796 O O . GLY A 1 98 ? -28.163 -4.500 39.162 1.00 89.50 98 GLY A O 1
ATOM 797 N N . LEU A 1 99 ? -25.978 -4.134 38.833 1.00 87.62 99 LEU A N 1
ATOM 798 C CA . LEU A 1 99 ? -25.624 -4.101 40.256 1.00 87.62 99 LEU A CA 1
ATOM 799 C C . LEU A 1 99 ? -26.287 -2.934 41.009 1.00 87.62 99 LEU A C 1
ATOM 801 O O . LEU A 1 99 ? -26.760 -3.113 42.131 1.00 87.62 99 LEU A O 1
ATOM 805 N N . GLN A 1 100 ? -26.372 -1.750 40.397 1.00 81.88 100 GLN A N 1
ATOM 806 C CA . GLN A 1 100 ? -27.071 -0.606 40.993 1.00 81.88 100 GLN A CA 1
ATOM 807 C C . GLN A 1 100 ? -28.570 -0.855 41.171 1.00 81.88 100 GLN A C 1
ATOM 809 O O . GLN A 1 100 ? -29.152 -0.385 42.149 1.00 81.88 100 GLN A O 1
ATOM 814 N N . LEU A 1 101 ? -29.198 -1.627 40.281 1.00 77.19 101 LEU A N 1
ATOM 815 C CA . LEU A 1 101 ? -30.595 -2.023 40.440 1.00 77.19 101 LEU A CA 1
ATOM 816 C C . LEU A 1 101 ? -30.813 -2.868 41.710 1.00 77.19 101 LEU A C 1
ATOM 818 O O . LEU A 1 101 ? -31.827 -2.703 42.384 1.00 77.19 101 LEU A O 1
ATOM 822 N N . TYR A 1 102 ? -29.851 -3.727 42.072 1.00 65.62 102 TYR A N 1
ATOM 823 C CA . TYR A 1 102 ? -29.900 -4.509 43.315 1.00 65.62 102 TYR A CA 1
ATOM 824 C C . TYR A 1 102 ? -29.660 -3.655 44.565 1.00 65.62 102 TYR A C 1
ATOM 826 O O . TYR A 1 102 ? -30.283 -3.905 45.594 1.00 65.62 102 TYR A O 1
ATOM 834 N N . HIS A 1 103 ? -28.792 -2.642 44.487 1.00 63.72 103 HIS A N 1
ATOM 835 C CA . HIS A 1 103 ? -28.495 -1.761 45.622 1.00 63.72 103 HIS A CA 1
ATOM 836 C C . HIS A 1 103 ? -29.634 -0.773 45.928 1.00 63.72 103 HIS A C 1
ATOM 838 O O . HIS A 1 103 ? -29.867 -0.431 47.083 1.00 63.72 103 HIS A O 1
ATOM 844 N N . ASN A 1 104 ? -30.386 -0.363 44.904 1.00 58.41 104 ASN A N 1
ATOM 845 C CA . ASN A 1 104 ? -31.466 0.617 45.023 1.00 58.41 104 ASN A CA 1
ATOM 846 C C . ASN A 1 104 ? -32.853 -0.023 45.206 1.00 58.41 104 ASN A C 1
ATOM 848 O O . ASN A 1 104 ? -33.859 0.651 44.992 1.00 58.41 104 ASN A O 1
ATOM 852 N N . ASN A 1 105 ? -32.937 -1.308 45.571 1.00 55.75 105 ASN A N 1
ATOM 853 C CA . ASN A 1 105 ? -34.212 -1.961 45.857 1.00 55.75 105 ASN A CA 1
ATOM 854 C C . ASN A 1 105 ? -34.615 -1.704 47.326 1.00 55.75 105 ASN A C 1
ATOM 856 O O . ASN A 1 105 ? -34.054 -2.328 48.231 1.00 55.75 105 ASN A O 1
ATOM 860 N N . PRO A 1 106 ? -35.589 -0.815 47.605 1.00 57.38 106 PRO A N 1
ATOM 861 C CA . PRO A 1 106 ? -35.973 -0.456 48.972 1.00 57.38 106 PRO A CA 1
ATOM 862 C C . PRO A 1 106 ? -36.596 -1.618 49.762 1.00 57.38 106 PRO A C 1
ATOM 864 O O . PRO A 1 106 ? -36.723 -1.524 50.979 1.00 57.38 106 PRO A O 1
ATOM 867 N N . ASN A 1 107 ? -36.938 -2.739 49.114 1.00 55.88 107 ASN A N 1
ATOM 868 C CA . ASN A 1 107 ? -37.518 -3.904 49.787 1.00 55.88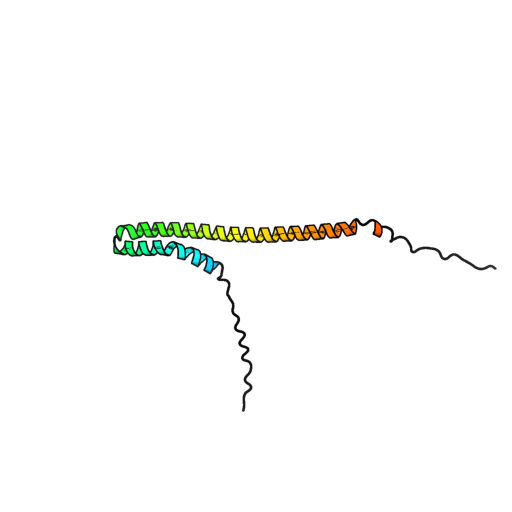 107 ASN A 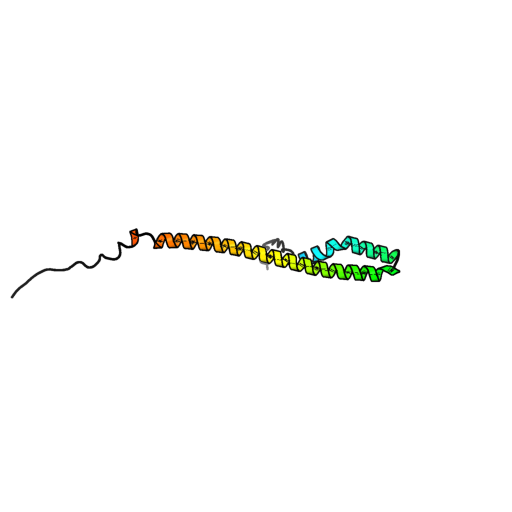CA 1
ATOM 869 C C . ASN A 1 107 ? -36.509 -4.751 50.584 1.00 55.88 107 ASN A C 1
ATOM 871 O O . ASN A 1 107 ? -36.932 -5.651 51.305 1.00 55.88 107 ASN A O 1
ATOM 875 N N . LEU A 1 108 ? -35.199 -4.475 50.497 1.00 53.00 108 LEU A N 1
ATOM 876 C CA . LEU A 1 108 ? -34.179 -5.144 51.323 1.00 53.00 108 LEU A CA 1
ATOM 877 C C . LEU A 1 108 ? -33.643 -4.263 52.467 1.00 53.00 108 LEU A C 1
ATOM 879 O O . LEU A 1 108 ? -32.874 -4.737 53.296 1.00 53.00 108 LEU A O 1
ATOM 883 N N . ALA A 1 109 ? -34.075 -3.001 52.558 1.00 48.16 109 ALA A N 1
ATOM 884 C CA . ALA A 1 109 ? -33.694 -2.100 53.649 1.00 48.16 109 ALA A CA 1
ATOM 885 C C . ALA A 1 109 ? -34.516 -2.318 54.940 1.00 48.16 109 ALA A C 1
ATOM 887 O O . ALA A 1 109 ? -34.225 -1.699 55.957 1.00 48.16 109 ALA A O 1
ATOM 888 N N . GLY A 1 110 ? -35.538 -3.185 54.909 1.00 48.56 110 GLY A N 1
ATOM 889 C CA . GLY A 1 110 ? -36.468 -3.406 56.026 1.00 48.56 110 GLY A CA 1
ATOM 890 C C . GLY A 1 110 ? -36.276 -4.696 56.831 1.00 48.56 110 GLY A C 1
ATOM 891 O O . GLY A 1 110 ? -37.067 -4.941 57.733 1.00 48.56 110 GLY A O 1
ATOM 892 N N . PHE A 1 111 ? -35.282 -5.540 56.521 1.00 47.78 111 PHE A N 1
ATOM 893 C CA . PHE A 1 111 ? -35.146 -6.867 57.156 1.00 47.78 111 PHE A CA 1
ATOM 894 C C . PHE A 1 111 ? -33.974 -7.022 58.131 1.00 47.78 111 PHE A C 1
ATOM 896 O O . PHE A 1 111 ? -33.827 -8.081 58.737 1.00 47.78 111 PHE A O 1
ATOM 903 N N . THR A 1 112 ? -33.163 -5.987 58.348 1.00 55.78 112 THR A N 1
ATOM 904 C CA . THR A 1 112 ? -32.088 -6.020 59.351 1.00 55.78 112 THR A CA 1
ATOM 905 C C . THR A 1 112 ? -32.476 -5.252 60.609 1.00 55.78 112 THR A C 1
ATOM 907 O O . THR A 1 112 ? -31.743 -4.354 61.003 1.00 55.78 112 THR A O 1
ATOM 910 N N . ASP A 1 113 ? -33.625 -5.555 61.220 1.00 50.97 113 ASP A N 1
ATOM 911 C CA . ASP A 1 113 ? -33.886 -5.102 62.596 1.00 50.97 113 ASP A CA 1
ATOM 912 C C . ASP A 1 113 ? -34.981 -5.904 63.326 1.00 50.97 113 ASP A C 1
ATOM 914 O O . ASP A 1 113 ? -35.946 -5.337 63.814 1.00 50.97 113 ASP A O 1
ATOM 918 N N . VAL A 1 114 ? -34.888 -7.240 63.397 1.00 51.47 114 VAL A N 1
ATOM 919 C CA . VAL A 1 114 ? -35.690 -8.017 64.371 1.00 51.47 114 VAL A CA 1
ATOM 920 C C . VAL A 1 114 ? -34.936 -9.276 64.808 1.00 51.47 114 VAL A C 1
ATOM 922 O O . VAL A 1 114 ? -35.205 -10.359 64.308 1.00 51.47 114 VAL A O 1
ATOM 925 N N . VAL A 1 115 ? -34.008 -9.150 65.761 1.00 49.59 115 VAL A N 1
ATOM 926 C CA . VAL A 1 115 ? -33.800 -10.161 66.822 1.00 49.59 115 VAL A CA 1
ATOM 927 C C . VAL A 1 115 ? -33.277 -9.437 68.063 1.00 49.59 115 VAL A C 1
ATOM 929 O O . VAL A 1 115 ? -32.067 -9.379 68.269 1.00 49.59 115 VAL A O 1
ATOM 932 N N . ARG A 1 116 ? -34.178 -8.892 68.893 1.00 48.22 116 ARG A N 1
ATOM 933 C CA . ARG A 1 116 ? -33.984 -8.775 70.352 1.00 48.22 116 ARG A CA 1
ATOM 934 C C . ARG A 1 116 ? -35.291 -8.378 71.067 1.00 48.22 116 ARG A C 1
ATOM 936 O O . ARG A 1 116 ? -35.379 -7.286 71.609 1.00 48.22 116 ARG A O 1
ATOM 943 N N . GLU A 1 117 ? -36.274 -9.276 71.094 1.00 43.38 117 GLU A N 1
ATOM 944 C CA . GLU A 1 117 ? -37.267 -9.322 72.184 1.00 43.38 117 GLU A CA 1
ATOM 945 C C . GLU A 1 117 ? -36.852 -10.461 73.129 1.00 43.38 117 GLU A C 1
ATOM 947 O O . GLU A 1 117 ? -36.537 -11.561 72.682 1.00 43.38 117 GLU A O 1
ATOM 952 N N . GLU A 1 118 ? -36.474 -10.142 74.364 1.00 43.41 118 GLU A N 1
ATOM 953 C CA . GLU A 1 118 ? -37.346 -10.071 75.549 1.00 43.41 118 GLU A CA 1
ATOM 954 C C . GLU A 1 118 ? -37.596 -11.448 76.175 1.00 43.41 118 GLU A C 1
ATOM 956 O O . GLU A 1 118 ? -38.453 -12.227 75.778 1.00 43.41 118 GLU A O 1
ATOM 961 N N . ASN A 1 119 ? -36.831 -11.718 77.227 1.00 36.34 119 ASN A N 1
ATOM 962 C CA . ASN A 1 119 ? -37.097 -12.733 78.229 1.00 36.34 119 ASN A CA 1
ATOM 963 C C . ASN A 1 119 ? -37.208 -12.041 79.596 1.00 36.34 119 ASN A C 1
ATOM 965 O O . ASN A 1 119 ? -36.293 -12.073 80.415 1.00 36.34 119 ASN A O 1
ATOM 969 N N . THR A 1 120 ? -38.356 -11.402 79.824 1.00 48.81 120 THR A N 1
ATOM 970 C CA . THR A 1 120 ? -38.995 -11.335 81.146 1.00 48.81 120 THR A CA 1
ATOM 971 C C . THR A 1 120 ? -39.808 -12.631 81.271 1.00 48.81 120 THR A C 1
ATOM 973 O O . THR A 1 120 ? -40.461 -13.060 80.328 1.00 48.81 120 THR A O 1
ATOM 976 N N . THR A 1 121 ? -39.760 -13.429 82.332 1.00 50.44 121 THR A N 1
ATOM 977 C CA . THR A 1 121 ? -40.386 -13.255 83.657 1.00 50.44 121 THR A CA 1
ATOM 978 C C . THR A 1 121 ? -40.174 -14.637 84.335 1.00 50.44 121 THR A C 1
ATOM 980 O O . THR A 1 121 ? -40.264 -15.644 83.640 1.00 50.44 121 THR A O 1
ATOM 983 N N . SER A 1 122 ? -39.843 -14.837 85.614 1.00 49.44 122 SER A N 1
ATOM 984 C CA . SER A 1 122 ? -40.754 -14.762 86.771 1.00 49.44 122 SER A CA 1
ATOM 985 C C . SER A 1 122 ? -40.246 -15.711 87.885 1.00 49.44 122 SER A C 1
ATOM 987 O O . SER A 1 122 ? -39.766 -16.795 87.554 1.00 49.44 122 SER A O 1
ATOM 989 N N . GLY A 1 123 ? -40.458 -15.344 89.159 1.00 47.66 123 GLY A N 1
ATOM 990 C CA . GLY A 1 123 ? -40.482 -16.222 90.351 1.00 47.66 123 GLY A CA 1
ATOM 991 C C . GLY A 1 123 ? -39.151 -16.369 91.104 1.00 47.66 123 GLY A C 1
ATOM 992 O O . GLY A 1 123 ? -38.123 -16.611 90.488 1.00 47.66 123 GLY A O 1
ATOM 993 N N . ASP A 1 124 ? -39.043 -16.291 92.431 1.00 46.22 124 ASP A N 1
ATOM 994 C CA . ASP A 1 124 ? -39.956 -16.015 93.556 1.00 46.22 124 ASP A CA 1
ATOM 995 C C . ASP A 1 124 ? -39.029 -15.829 94.791 1.00 46.22 124 ASP A C 1
ATOM 997 O O . ASP A 1 124 ? -37.997 -16.491 94.887 1.00 46.22 124 ASP A O 1
ATOM 1001 N N . ALA A 1 125 ? -39.195 -14.777 95.598 1.00 46.72 125 ALA A N 1
ATOM 1002 C CA . ALA A 1 125 ? -39.689 -14.817 96.985 1.00 46.72 125 ALA A CA 1
ATOM 1003 C C . ALA A 1 125 ? -39.024 -15.842 97.944 1.00 46.72 125 ALA A C 1
ATOM 1005 O O . ALA A 1 125 ? -39.285 -17.039 97.850 1.00 46.72 125 ALA A O 1
ATOM 1006 N N . VAL A 1 126 ? -38.214 -15.350 98.900 1.00 46.66 126 VAL A N 1
ATOM 1007 C CA . VAL A 1 126 ? -38.411 -15.308 100.381 1.00 46.66 126 VAL A CA 1
ATOM 1008 C C . VAL A 1 126 ? -37.174 -14.671 101.023 1.00 46.66 126 VAL A C 1
ATOM 1010 O O . VAL A 1 126 ? -36.045 -15.101 100.701 1.00 46.66 126 VAL A O 1
#

Radius of gyration: 37.76 Å; Cα contacts (8 Å, |Δi|>4): 18; chains: 1; bounding box: 62×67×125 Å

Solvent-accessible surface area (backbone atoms only — not comparable to full-atom values): 7968 Å² total; per-residue (Å²): 140,84,84,86,81,76,86,82,81,80,76,76,74,78,74,76,67,69,70,50,72,65,53,52,52,49,48,71,60,49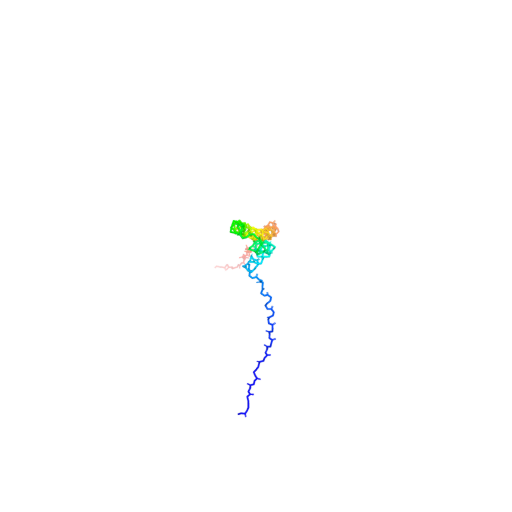,62,81,43,50,66,59,53,50,52,47,57,52,30,49,73,77,47,54,87,49,33,63,64,50,51,51,52,53,53,52,52,49,55,52,49,51,54,52,53,51,53,50,54,52,51,53,52,52,51,54,53,49,51,54,50,52,52,53,52,51,50,53,49,51,52,50,54,54,52,49,55,65,74,69,42,74,85,68,76,72,72,88,81,84,89,83,84,85,85,84,83,84,90,79,94,133

Mean predicted aligned error: 18.14 Å